Protein AF-A0A091DRG0-F1 (afdb_monomer_lite)

Structure (mmCIF, N/CA/C/O backbone):
data_AF-A0A091DRG0-F1
#
_entry.id   AF-A0A091DRG0-F1
#
loop_
_atom_site.group_PDB
_atom_site.id
_atom_site.type_symbol
_atom_site.label_atom_id
_atom_site.label_alt_id
_atom_site.label_comp_id
_atom_site.label_asym_id
_atom_site.label_entity_id
_atom_site.label_seq_id
_atom_site.pdbx_PDB_ins_code
_atom_site.Cartn_x
_atom_site.Cartn_y
_atom_site.Cartn_z
_atom_site.occupancy
_atom_site.B_iso_or_equiv
_atom_site.auth_seq_id
_atom_site.auth_comp_id
_atom_site.auth_asym_id
_atom_site.auth_atom_id
_atom_site.pdbx_PDB_model_num
ATOM 1 N N . MET A 1 1 ? -6.442 13.288 12.192 1.00 57.97 1 MET A N 1
ATOM 2 C CA . MET A 1 1 ? -6.116 12.141 13.068 1.00 57.97 1 MET A CA 1
ATOM 3 C C . MET A 1 1 ? -5.820 10.855 12.295 1.00 57.97 1 MET A C 1
ATOM 5 O O . MET A 1 1 ? -4.664 10.464 12.265 1.00 57.97 1 MET A O 1
ATOM 9 N N . GLU A 1 2 ? -6.777 10.200 11.628 1.00 62.16 2 GLU A N 1
ATOM 10 C CA . GLU A 1 2 ? -6.517 8.907 10.946 1.00 62.16 2 GLU A CA 1
ATOM 11 C C . GLU A 1 2 ? -5.530 9.021 9.773 1.00 62.16 2 GLU A C 1
ATOM 13 O O . GLU A 1 2 ? -4.601 8.225 9.666 1.00 62.16 2 GLU A O 1
ATOM 18 N N . ALA A 1 3 ? -5.656 10.060 8.941 1.00 59.38 3 ALA A N 1
ATOM 19 C CA . ALA A 1 3 ? -4.738 10.299 7.825 1.00 59.38 3 ALA A CA 1
ATOM 20 C C . ALA A 1 3 ? -3.314 10.702 8.273 1.00 59.38 3 ALA A C 1
ATOM 22 O O . ALA A 1 3 ? -2.338 10.395 7.591 1.00 59.38 3 ALA A O 1
ATOM 23 N N . GLU A 1 4 ? -3.174 11.341 9.439 1.00 59.91 4 GLU A N 1
ATOM 24 C CA . GLU A 1 4 ? -1.871 11.676 10.037 1.00 59.91 4 GLU A CA 1
ATOM 25 C C . GLU A 1 4 ? -1.209 10.452 10.674 1.00 59.91 4 GLU A C 1
ATOM 27 O O . GLU A 1 4 ? -0.001 10.266 10.533 1.00 59.91 4 GLU A O 1
ATOM 32 N N . MET A 1 5 ? -1.992 9.576 11.316 1.00 63.59 5 MET A N 1
ATOM 33 C CA . MET A 1 5 ? -1.497 8.269 11.755 1.00 63.59 5 MET A CA 1
ATOM 34 C C . MET A 1 5 ? -1.041 7.447 10.546 1.00 63.59 5 MET A C 1
ATOM 36 O O . MET A 1 5 ? 0.061 6.908 10.552 1.00 63.59 5 MET A O 1
AT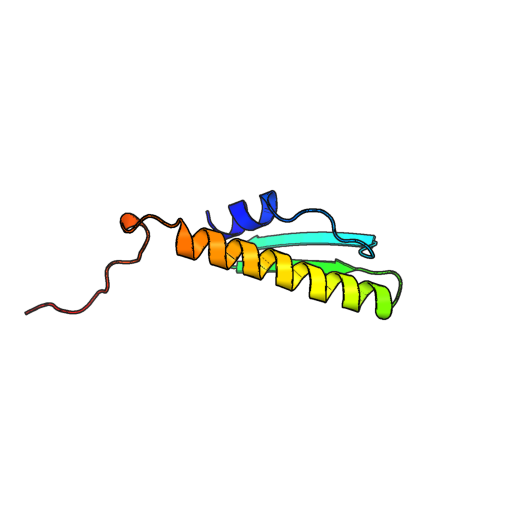OM 40 N N . ALA A 1 6 ? -1.813 7.440 9.457 1.00 61.09 6 ALA A N 1
ATOM 41 C CA . ALA A 1 6 ? -1.399 6.780 8.226 1.00 61.09 6 ALA A CA 1
ATOM 42 C C . ALA A 1 6 ? -0.068 7.302 7.692 1.00 61.09 6 ALA A C 1
ATOM 44 O O . ALA A 1 6 ? 0.802 6.518 7.327 1.00 61.09 6 ALA A O 1
ATOM 45 N N . PHE A 1 7 ? 0.137 8.614 7.706 1.00 60.09 7 PHE A N 1
ATOM 46 C CA . PHE A 1 7 ? 1.407 9.198 7.297 1.00 60.09 7 PHE A CA 1
ATOM 47 C C . PHE A 1 7 ? 2.602 8.692 8.128 1.00 60.09 7 P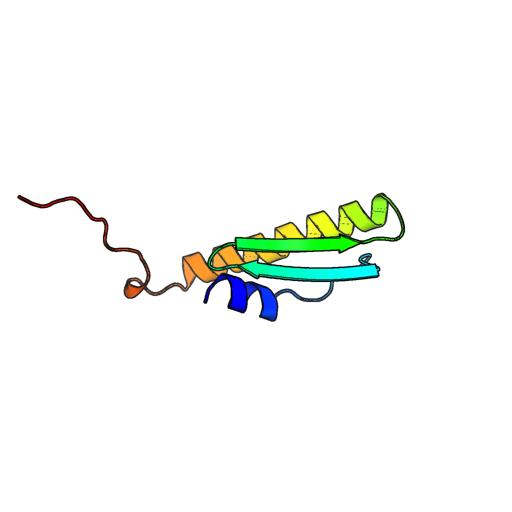HE A C 1
ATOM 49 O O . PHE A 1 7 ? 3.631 8.353 7.545 1.00 60.09 7 PHE A O 1
ATOM 56 N N . GLN A 1 8 ? 2.467 8.583 9.455 1.00 63.81 8 GLN A N 1
ATOM 57 C CA . GLN A 1 8 ? 3.566 8.147 10.330 1.00 63.81 8 GLN A CA 1
ATOM 58 C C . GLN A 1 8 ? 3.858 6.638 10.275 1.00 63.81 8 GLN A C 1
ATOM 60 O O . GLN A 1 8 ? 5.006 6.236 10.443 1.00 63.81 8 GLN A O 1
ATOM 65 N N . PHE A 1 9 ? 2.852 5.798 10.019 1.00 65.44 9 PHE A N 1
ATOM 66 C CA . PHE A 1 9 ? 3.003 4.333 10.043 1.00 65.44 9 PHE A CA 1
ATOM 67 C C . PHE A 1 9 ? 3.402 3.711 8.696 1.00 65.44 9 PHE A C 1
ATOM 69 O O . PHE A 1 9 ? 3.725 2.523 8.618 1.00 65.44 9 PHE A O 1
ATOM 76 N N . LEU A 1 10 ? 3.399 4.489 7.614 1.00 69.19 10 LEU A N 1
ATOM 77 C CA . LEU A 1 10 ? 3.685 3.980 6.278 1.00 69.19 10 LEU A CA 1
ATOM 78 C C . LEU A 1 10 ? 5.196 3.837 6.008 1.00 69.19 10 LEU A C 1
ATOM 80 O O . LEU A 1 10 ? 5.836 4.723 5.430 1.00 69.19 10 LEU A O 1
ATOM 84 N N . ALA A 1 11 ? 5.743 2.664 6.340 1.00 66.81 11 ALA A N 1
ATOM 85 C CA . ALA A 1 11 ? 7.150 2.306 6.139 1.00 66.81 11 ALA A CA 1
ATOM 86 C C . ALA A 1 11 ? 7.632 2.492 4.677 1.00 66.81 11 ALA A C 1
ATOM 88 O O . ALA A 1 11 ? 6.808 2.428 3.754 1.00 66.81 11 ALA A O 1
ATOM 89 N N . PRO A 1 12 ? 8.939 2.738 4.438 1.00 65.44 12 PRO A N 1
ATOM 90 C CA . PRO A 1 12 ? 9.541 2.864 3.104 1.00 65.44 12 PRO A CA 1
ATOM 91 C C . PRO A 1 12 ? 9.168 1.711 2.159 1.00 65.44 12 PRO A C 1
ATOM 93 O O . PRO A 1 12 ? 9.000 0.579 2.600 1.00 65.44 12 PRO A O 1
ATOM 96 N N . LEU A 1 13 ? 9.029 2.003 0.859 1.00 67.12 13 LEU A N 1
ATOM 97 C CA . LEU A 1 13 ? 8.697 0.998 -0.159 1.00 67.12 13 LEU A CA 1
ATOM 98 C C . LEU A 1 13 ? 9.939 0.592 -0.950 1.00 67.12 13 LEU A C 1
ATOM 100 O O . LEU A 1 13 ? 10.629 1.487 -1.445 1.00 67.12 13 LEU A O 1
ATOM 104 N N . PRO A 1 14 ? 10.179 -0.711 -1.161 1.00 59.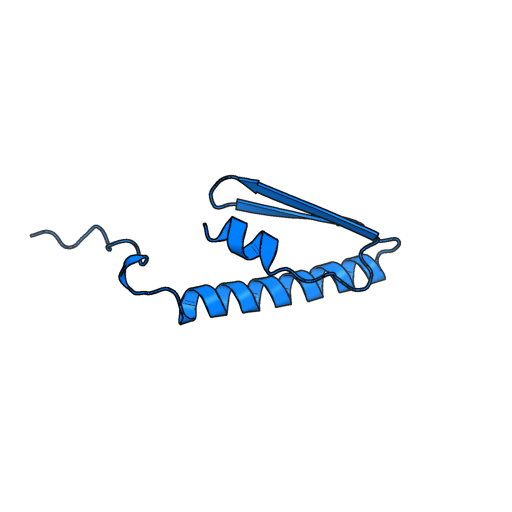38 14 PRO A N 1
ATOM 105 C CA . PRO A 1 14 ? 11.155 -1.154 -2.144 1.00 59.38 14 PRO A CA 1
ATOM 106 C C . PRO A 1 14 ? 10.718 -0.717 -3.552 1.00 59.38 14 PRO A C 1
ATOM 108 O O . PRO A 1 14 ? 9.559 -0.869 -3.932 1.00 59.38 14 PRO A O 1
ATOM 111 N N . GLY A 1 15 ? 11.647 -0.135 -4.318 1.00 58.78 15 GLY A N 1
ATOM 112 C CA . GLY A 1 15 ? 11.419 0.281 -5.709 1.00 58.78 15 GLY A CA 1
ATOM 113 C C . GLY A 1 15 ? 10.831 1.685 -5.918 1.00 58.78 15 GLY A C 1
ATOM 114 O O . GLY A 1 15 ? 10.687 2.101 -7.066 1.00 58.78 15 GLY A O 1
ATOM 115 N N . ALA A 1 16 ? 10.525 2.441 -4.855 1.00 59.38 16 ALA A N 1
ATOM 116 C CA . ALA A 1 16 ? 10.098 3.839 -4.965 1.00 59.38 16 ALA A CA 1
ATOM 117 C C . ALA A 1 16 ? 11.292 4.802 -4.816 1.00 59.38 16 ALA A C 1
ATOM 119 O O . ALA A 1 16 ? 11.928 4.838 -3.766 1.00 59.38 16 ALA A O 1
ATOM 120 N N . ALA A 1 17 ? 11.556 5.617 -5.840 1.00 59.34 17 ALA A N 1
ATOM 121 C CA . ALA A 1 17 ? 12.624 6.624 -5.855 1.00 59.34 17 ALA A CA 1
ATOM 122 C C . ALA A 1 17 ? 12.245 7.900 -5.081 1.00 59.34 17 ALA A C 1
ATOM 124 O O . ALA A 1 17 ? 13.096 8.566 -4.494 1.00 59.34 17 ALA A O 1
ATOM 125 N N . ARG A 1 18 ? 10.950 8.246 -5.045 1.00 63.19 18 ARG A N 1
ATOM 126 C CA . ARG A 1 18 ? 10.434 9.395 -4.287 1.00 63.19 18 ARG A CA 1
ATOM 127 C C . ARG A 1 18 ? 9.040 9.104 -3.750 1.00 63.19 18 ARG A C 1
ATOM 129 O O . ARG A 1 18 ? 8.198 8.523 -4.438 1.00 63.19 18 ARG A O 1
ATOM 136 N N . ARG A 1 19 ? 8.810 9.523 -2.507 1.00 67.19 19 ARG A N 1
ATOM 137 C CA . ARG A 1 19 ? 7.528 9.418 -1.810 1.00 67.19 19 ARG A CA 1
ATOM 138 C C . ARG A 1 19 ? 7.147 10.783 -1.278 1.00 67.19 19 ARG A C 1
ATOM 140 O O . ARG A 1 19 ? 7.879 11.363 -0.485 1.00 67.19 19 ARG A O 1
ATOM 147 N N . GLU A 1 20 ? 5.985 11.259 -1.687 1.00 75.44 20 GLU A N 1
ATOM 148 C CA . GLU A 1 20 ? 5.359 12.428 -1.078 1.00 75.44 20 GLU A CA 1
ATOM 149 C C . GLU A 1 20 ? 3.969 12.031 -0.623 1.00 75.44 20 GLU A C 1
ATOM 151 O O . GLU A 1 20 ? 3.291 11.233 -1.269 1.00 75.44 20 GLU A O 1
ATOM 156 N N . PHE A 1 21 ? 3.540 12.587 0.496 1.00 74.69 21 PHE A N 1
ATOM 157 C CA . PHE A 1 21 ? 2.197 12.382 0.999 1.00 74.69 21 PHE A CA 1
ATOM 158 C C . PHE A 1 21 ? 1.575 13.740 1.217 1.00 74.69 21 PHE A C 1
ATOM 160 O O . PHE A 1 21 ? 2.179 14.615 1.837 1.00 74.69 21 PHE A O 1
ATOM 167 N N . ARG A 1 22 ? 0.359 13.908 0.713 1.00 79.50 22 ARG A N 1
ATOM 168 C CA . ARG A 1 22 ? -0.480 15.040 1.078 1.00 79.50 22 ARG A CA 1
ATOM 169 C C . ARG A 1 22 ? -1.618 14.525 1.933 1.00 79.50 22 ARG A C 1
ATOM 171 O O . ARG A 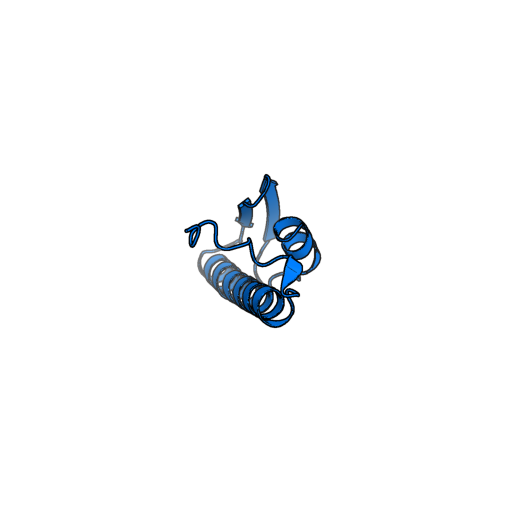1 22 ? -2.344 13.625 1.519 1.00 79.50 22 ARG A O 1
ATOM 178 N N . VAL A 1 23 ? -1.744 15.102 3.119 1.00 75.44 23 VAL A N 1
ATOM 179 C CA . VAL A 1 23 ? -2.873 14.880 4.015 1.00 75.44 23 VAL A CA 1
ATOM 180 C C . VAL A 1 23 ? -3.717 16.145 4.004 1.00 75.44 23 VAL A C 1
ATOM 182 O O . VAL A 1 23 ? -3.197 17.239 4.217 1.00 75.44 23 VAL A O 1
ATOM 185 N N . SER A 1 24 ? -5.008 16.009 3.720 1.00 76.88 24 SER A N 1
ATOM 186 C CA . SER A 1 24 ? -5.965 17.115 3.780 1.00 76.88 24 SER A CA 1
ATOM 187 C C . SER A 1 24 ? -7.249 16.625 4.436 1.00 76.88 24 SER A C 1
ATOM 189 O O . SER A 1 24 ? -8.016 15.875 3.832 1.00 76.88 24 SER A O 1
ATOM 191 N N . GLY A 1 25 ? -7.449 16.988 5.706 1.00 77.38 25 GLY A N 1
ATOM 192 C CA . GLY A 1 25 ? -8.542 16.467 6.529 1.00 77.38 25 GLY A CA 1
ATOM 193 C C . GLY A 1 25 ? -8.510 14.938 6.604 1.00 77.38 25 GLY A C 1
ATOM 194 O O . GLY A 1 25 ? -7.654 14.354 7.267 1.00 77.38 25 GLY A O 1
ATOM 195 N N . ASN A 1 26 ? -9.437 14.306 5.883 1.00 75.00 26 ASN A N 1
ATOM 196 C CA . ASN A 1 26 ? -9.657 12.857 5.872 1.00 75.00 26 ASN A CA 1
ATOM 197 C C . ASN A 1 26 ? -9.033 12.187 4.633 1.00 75.00 26 ASN A C 1
ATOM 199 O O . ASN A 1 26 ? -9.121 10.973 4.473 1.00 75.00 26 ASN A O 1
ATOM 203 N N . LEU A 1 27 ? -8.451 12.978 3.727 1.00 76.62 27 LEU A N 1
ATOM 204 C CA . LEU A 1 27 ? -7.864 12.502 2.482 1.00 76.62 27 LEU A CA 1
ATOM 205 C C . LEU A 1 27 ? -6.361 12.282 2.653 1.00 76.62 27 LEU A C 1
ATOM 207 O O . LEU A 1 27 ? -5.632 13.199 3.036 1.00 76.62 27 LEU A O 1
ATOM 211 N N . LEU A 1 28 ? -5.901 11.086 2.289 1.00 81.25 28 LEU A N 1
ATOM 212 C CA . LEU A 1 28 ? -4.490 10.757 2.122 1.00 81.25 28 LEU A CA 1
ATOM 213 C C . LEU A 1 28 ? -4.200 10.560 0.629 1.00 81.25 28 LEU A C 1
ATOM 215 O O . LEU A 1 28 ? -4.702 9.621 0.017 1.00 81.25 28 LEU A O 1
ATOM 219 N N . ALA A 1 29 ? -3.370 11.425 0.051 1.00 83.25 29 ALA A N 1
ATOM 220 C CA . ALA A 1 29 ? -2.952 11.358 -1.346 1.00 83.25 29 ALA A CA 1
ATOM 221 C C . ALA A 1 29 ? -1.446 11.042 -1.438 1.00 83.25 29 ALA A C 1
ATOM 223 O O . ALA A 1 29 ? -0.615 11.949 -1.293 1.00 83.25 29 ALA A O 1
ATOM 224 N N . PRO A 1 30 ? -1.063 9.768 -1.646 1.00 81.75 30 PRO A N 1
ATOM 225 C CA . PRO A 1 30 ? 0.326 9.393 -1.863 1.00 81.75 30 PRO A CA 1
ATOM 226 C C . PRO A 1 30 ? 0.751 9.674 -3.310 1.00 81.75 30 PRO A C 1
ATOM 228 O O . PRO A 1 30 ? 0.091 9.261 -4.261 1.00 81.75 30 PRO A O 1
ATOM 231 N N . ARG A 1 31 ? 1.906 10.316 -3.480 1.00 85.50 31 ARG A N 1
ATOM 232 C CA . ARG A 1 31 ? 2.625 10.411 -4.751 1.00 85.50 31 ARG A CA 1
ATOM 233 C C . ARG A 1 31 ? 3.771 9.408 -4.738 1.00 85.50 31 ARG A C 1
ATOM 235 O O . ARG A 1 31 ? 4.630 9.452 -3.854 1.00 85.50 31 ARG A O 1
ATOM 242 N N . LEU A 1 32 ? 3.760 8.499 -5.706 1.00 83.25 32 LEU A N 1
ATOM 243 C CA . LEU A 1 32 ? 4.781 7.473 -5.886 1.00 83.25 32 LEU A CA 1
ATOM 244 C C . LEU A 1 32 ? 5.525 7.737 -7.194 1.00 83.25 32 LEU A C 1
ATOM 246 O O . LEU A 1 32 ? 4.898 7.874 -8.243 1.00 83.25 32 LEU A O 1
ATOM 250 N N . THR A 1 33 ? 6.851 7.786 -7.121 1.00 83.31 33 THR A N 1
ATOM 251 C CA . THR A 1 33 ? 7.732 7.848 -8.292 1.00 83.31 33 THR A CA 1
ATOM 252 C C . THR A 1 33 ? 8.662 6.639 -8.268 1.00 83.31 33 THR A C 1
ATOM 254 O O . THR A 1 33 ? 9.187 6.299 -7.207 1.00 83.31 33 THR A O 1
ATOM 257 N N . ALA A 1 34 ? 8.881 6.005 -9.418 1.00 84.69 34 ALA A N 1
ATOM 258 C CA . ALA A 1 34 ? 9.806 4.887 -9.587 1.00 84.69 34 ALA A CA 1
ATOM 259 C C . ALA A 1 34 ? 10.540 5.007 -10.931 1.00 84.69 34 ALA A C 1
ATOM 261 O O . ALA A 1 34 ? 10.018 5.623 -11.858 1.00 84.69 34 ALA A O 1
ATOM 262 N N . GLU A 1 35 ? 11.719 4.390 -11.029 1.00 84.31 35 GLU A N 1
ATOM 263 C CA . GLU A 1 35 ? 12.596 4.448 -12.214 1.00 84.31 35 GLU A CA 1
ATOM 264 C C . GLU A 1 35 ? 12.042 3.691 -13.430 1.00 84.31 35 GLU A C 1
ATOM 266 O O . GLU A 1 35 ? 12.447 3.924 -14.564 1.00 84.31 35 GLU A O 1
ATOM 271 N N . GLY A 1 36 ? 11.096 2.775 -13.219 1.00 87.44 36 GLY A N 1
ATOM 272 C CA . GLY A 1 36 ? 10.495 2.017 -14.305 1.00 87.44 36 GLY A CA 1
ATOM 273 C C . GLY A 1 36 ? 9.138 1.420 -13.943 1.00 87.44 36 GLY A C 1
ATOM 274 O O . GLY A 1 36 ? 8.778 1.359 -12.761 1.00 87.44 36 GLY A O 1
ATOM 275 N N . PRO A 1 37 ? 8.382 0.938 -14.947 1.00 86.38 37 PRO A N 1
ATOM 276 C CA . PRO A 1 37 ? 7.022 0.436 -14.752 1.00 86.38 37 PRO A CA 1
ATOM 277 C C . PRO A 1 37 ? 6.932 -0.695 -13.721 1.00 86.38 37 PRO A C 1
ATOM 279 O O . PRO A 1 37 ? 6.022 -0.698 -12.898 1.00 86.38 37 PRO A O 1
ATOM 282 N N . GLY A 1 38 ? 7.903 -1.618 -13.711 1.00 87.88 38 GLY A N 1
ATOM 283 C CA . GLY A 1 38 ? 7.942 -2.721 -12.745 1.00 87.88 38 GLY A CA 1
ATOM 284 C C . GLY A 1 38 ? 8.130 -2.247 -11.300 1.00 87.88 38 GLY A C 1
ATOM 285 O O . GLY A 1 38 ? 7.420 -2.695 -10.404 1.00 87.88 38 GLY A O 1
ATOM 286 N N . GLY A 1 39 ? 9.020 -1.274 -11.076 1.00 85.19 39 GLY A N 1
ATOM 287 C CA . GLY A 1 39 ? 9.219 -0.668 -9.756 1.00 85.19 39 GLY A CA 1
ATOM 288 C C . GLY A 1 39 ? 7.981 0.087 -9.270 1.00 85.19 39 GLY A C 1
ATOM 289 O O . GLY A 1 39 ? 7.624 -0.007 -8.096 1.00 85.19 39 GLY A O 1
ATOM 290 N N . LEU A 1 40 ? 7.272 0.768 -10.179 1.00 87.12 40 LEU A N 1
ATOM 291 C CA . LEU A 1 40 ? 6.028 1.460 -9.841 1.00 87.1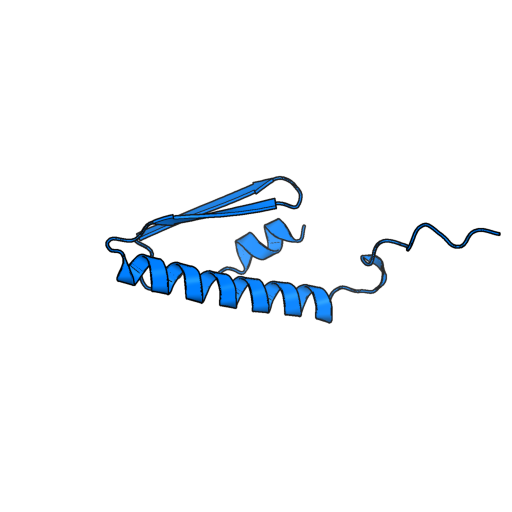2 40 LEU A CA 1
ATOM 292 C C . LEU A 1 40 ? 4.924 0.475 -9.440 1.00 87.12 40 LEU A C 1
ATOM 294 O O . LEU A 1 40 ? 4.238 0.717 -8.452 1.00 87.12 40 LEU A O 1
ATOM 298 N N . GLN A 1 41 ? 4.774 -0.639 -10.162 1.00 87.31 41 GLN A N 1
ATOM 299 C CA . GLN A 1 41 ? 3.791 -1.675 -9.824 1.00 87.31 41 GLN A CA 1
ATOM 300 C C . GLN A 1 41 ? 4.052 -2.271 -8.437 1.00 87.31 41 GLN A C 1
ATOM 302 O O . GLN A 1 41 ? 3.131 -2.341 -7.624 1.00 87.31 41 GLN A O 1
ATOM 307 N N . ILE A 1 42 ? 5.307 -2.621 -8.135 1.00 86.06 42 ILE A N 1
ATOM 308 C CA . ILE A 1 42 ? 5.706 -3.141 -6.817 1.00 86.06 42 ILE A CA 1
ATOM 309 C C . ILE A 1 42 ? 5.415 -2.110 -5.719 1.00 86.06 42 ILE A C 1
ATOM 311 O O . ILE A 1 42 ? 4.831 -2.449 -4.686 1.00 86.06 42 ILE A O 1
ATOM 315 N N . ALA A 1 43 ? 5.766 -0.841 -5.958 1.00 84.81 43 ALA A N 1
ATOM 316 C CA . ALA A 1 43 ? 5.529 0.242 -5.012 1.00 84.81 43 ALA A CA 1
ATOM 317 C C . ALA A 1 43 ? 4.029 0.484 -4.765 1.00 84.81 43 ALA A C 1
ATOM 319 O O . ALA A 1 43 ? 3.624 0.706 -3.624 1.00 84.81 43 ALA A O 1
ATOM 320 N N . VAL A 1 44 ? 3.195 0.430 -5.807 1.00 86.31 44 VAL A N 1
ATOM 321 C CA . VAL A 1 44 ? 1.736 0.575 -5.683 1.00 86.31 44 VAL A CA 1
ATOM 322 C C . VAL A 1 44 ? 1.135 -0.601 -4.913 1.00 86.31 44 VAL A C 1
ATOM 324 O O . VAL A 1 44 ? 0.397 -0.363 -3.961 1.00 86.31 44 VAL A O 1
ATOM 327 N N . ALA A 1 45 ? 1.476 -1.844 -5.265 1.00 87.94 45 ALA A N 1
ATOM 328 C CA . ALA A 1 45 ? 0.943 -3.034 -4.597 1.00 87.94 45 ALA A CA 1
ATOM 329 C C . ALA A 1 45 ? 1.262 -3.022 -3.095 1.00 87.94 45 ALA A C 1
ATOM 331 O O . ALA A 1 45 ? 0.368 -3.006 -2.252 1.00 87.94 45 ALA A O 1
ATOM 332 N N . SER A 1 46 ? 2.542 -2.859 -2.766 1.00 85.19 46 SER A N 1
ATOM 333 C CA . SER A 1 46 ? 3.005 -2.819 -1.380 1.00 85.19 46 SER A CA 1
ATOM 334 C C . SER A 1 46 ? 2.424 -1.620 -0.605 1.00 85.19 46 SER A C 1
ATOM 336 O O . SER A 1 46 ? 2.223 -1.697 0.607 1.00 85.19 46 SER A O 1
ATOM 338 N N . ARG A 1 47 ? 2.115 -0.492 -1.273 1.00 85.88 47 ARG A N 1
ATOM 339 C CA . ARG A 1 47 ? 1.418 0.643 -0.641 1.00 85.88 47 ARG A CA 1
ATOM 340 C C . ARG A 1 47 ? -0.005 0.270 -0.246 1.00 85.88 47 ARG A C 1
ATOM 342 O O . ARG A 1 47 ? -0.440 0.646 0.843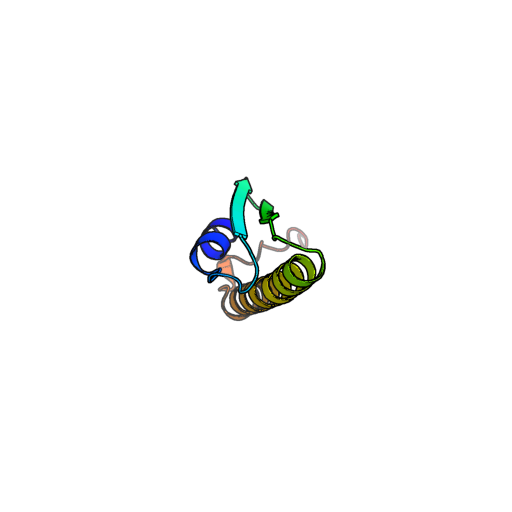 1.00 85.88 47 ARG A O 1
ATOM 349 N N . LEU A 1 48 ? -0.731 -0.378 -1.151 1.00 86.88 48 LEU A N 1
ATOM 350 C CA . LEU A 1 48 ? -2.111 -0.782 -0.913 1.00 86.88 48 LEU A CA 1
ATOM 351 C C . LEU A 1 48 ? -2.181 -1.798 0.230 1.00 86.88 48 LEU A C 1
ATOM 353 O O . LEU A 1 48 ? -3.031 -1.635 1.101 1.00 86.88 48 LEU A O 1
ATOM 357 N N . ASP A 1 49 ? -1.234 -2.734 0.308 1.00 87.25 49 ASP A N 1
ATOM 358 C CA . ASP A 1 49 ? -1.144 -3.696 1.415 1.00 87.25 49 ASP A CA 1
ATOM 359 C C . ASP A 1 49 ? -0.943 -3.002 2.770 1.00 87.25 49 ASP A C 1
ATOM 361 O O . ASP A 1 49 ? -1.653 -3.282 3.738 1.00 87.25 49 ASP A O 1
ATOM 365 N N . GLN A 1 50 ? -0.024 -2.033 2.842 1.00 83.44 50 GLN A N 1
ATOM 366 C CA . GLN A 1 50 ? 0.198 -1.255 4.065 1.00 83.44 50 GLN A CA 1
ATOM 367 C C . GLN A 1 50 ? -1.042 -0.444 4.471 1.00 83.44 50 GLN A C 1
ATOM 369 O O . GLN A 1 50 ? -1.373 -0.369 5.655 1.00 83.44 50 GLN A O 1
ATOM 374 N N . LEU A 1 51 ? -1.733 0.168 3.503 1.00 83.62 51 LEU A N 1
ATOM 375 C CA . LEU A 1 51 ? -2.966 0.913 3.765 1.00 83.62 51 LEU A CA 1
ATOM 376 C C . LEU A 1 51 ? -4.100 -0.006 4.216 1.00 83.62 51 LEU A C 1
ATOM 378 O O . LEU A 1 51 ? -4.848 0.369 5.114 1.00 83.62 51 LEU A O 1
ATOM 382 N N . ALA A 1 52 ? -4.213 -1.202 3.640 1.00 85.06 52 ALA A N 1
ATOM 383 C CA . ALA A 1 52 ? -5.197 -2.194 4.048 1.00 85.06 52 ALA A CA 1
ATOM 384 C C . ALA A 1 52 ? -4.951 -2.659 5.488 1.00 85.06 52 ALA A C 1
ATOM 386 O O . ALA A 1 52 ? -5.887 -2.676 6.287 1.00 85.06 52 ALA A O 1
ATOM 387 N N . LEU A 1 53 ? -3.700 -2.962 5.848 1.00 82.69 53 LEU A N 1
ATOM 388 C CA . LEU A 1 53 ? -3.323 -3.315 7.221 1.00 82.69 53 LEU A CA 1
ATOM 389 C C . LEU A 1 53 ? -3.641 -2.192 8.204 1.00 82.69 53 LEU A C 1
ATOM 391 O O . LEU A 1 53 ? -4.207 -2.442 9.267 1.00 82.69 53 LEU A O 1
ATOM 395 N N . LEU A 1 54 ? -3.318 -0.953 7.839 1.00 81.06 54 LEU A N 1
ATOM 396 C CA . LEU A 1 54 ? -3.629 0.194 8.675 1.00 81.06 54 LEU A CA 1
ATOM 397 C C . LEU A 1 54 ? -5.140 0.378 8.829 1.00 81.06 54 LEU A C 1
ATOM 399 O O . LEU A 1 54 ? -5.608 0.527 9.949 1.00 81.06 54 LEU A O 1
ATOM 403 N N . ALA A 1 55 ? -5.908 0.324 7.740 1.00 80.94 55 ALA A N 1
ATOM 404 C CA . ALA A 1 55 ? -7.361 0.445 7.787 1.00 80.94 55 ALA A CA 1
ATOM 405 C C . ALA A 1 55 ? -7.991 -0.663 8.642 1.00 80.94 55 ALA A C 1
ATOM 407 O O . ALA A 1 55 ? -8.902 -0.391 9.420 1.00 80.94 55 ALA A O 1
ATOM 408 N N . GLN A 1 56 ? -7.478 -1.893 8.555 1.00 80.56 56 GLN A N 1
ATOM 409 C CA . GLN A 1 56 ? -7.903 -2.999 9.412 1.00 80.56 56 GLN A CA 1
ATOM 410 C C . GLN A 1 56 ? -7.546 -2.757 10.877 1.00 80.56 56 GLN A C 1
ATOM 412 O O . GLN A 1 56 ? -8.395 -2.961 11.740 1.00 80.56 56 GLN A O 1
ATOM 417 N N . ALA A 1 57 ? -6.325 -2.308 11.174 1.00 74.88 57 ALA A N 1
ATOM 418 C CA . ALA A 1 57 ? -5.905 -1.997 12.535 1.00 74.88 57 ALA A CA 1
ATOM 419 C C . ALA A 1 57 ? -6.749 -0.857 13.118 1.00 74.88 57 ALA A C 1
ATOM 421 O O . ALA A 1 57 ? -7.283 -0.984 14.215 1.00 74.88 57 ALA A O 1
ATOM 422 N N . THR A 1 58 ? -6.959 0.216 12.359 1.00 72.25 58 THR A N 1
ATOM 423 C CA . THR A 1 58 ? -7.862 1.299 12.738 1.00 72.25 58 THR A CA 1
ATOM 424 C C . THR A 1 58 ? -9.267 0.744 12.963 1.00 72.25 58 THR A C 1
ATOM 426 O O . THR A 1 58 ? -9.787 0.881 14.054 1.00 72.25 58 THR A O 1
ATOM 429 N N . HIS A 1 59 ? -9.861 -0.011 12.044 1.00 69.88 59 HIS A N 1
ATOM 430 C CA . HIS A 1 59 ? -11.210 -0.549 12.251 1.00 69.88 59 HIS A CA 1
ATOM 431 C C . HIS A 1 59 ? -11.318 -1.540 13.430 1.00 69.88 59 HIS A C 1
ATOM 433 O O . HIS A 1 59 ? -12.349 -1.611 14.095 1.00 69.88 59 HIS A O 1
ATOM 439 N N . ARG A 1 60 ? -10.271 -2.326 13.705 1.00 71.06 60 ARG A N 1
ATOM 440 C CA . ARG A 1 60 ? -10.257 -3.333 14.778 1.00 71.06 60 ARG A CA 1
ATOM 441 C C . ARG A 1 60 ? -9.996 -2.731 16.155 1.00 71.06 60 ARG A C 1
ATOM 443 O O . ARG A 1 60 ? -10.499 -3.264 17.142 1.00 71.06 60 ARG A O 1
ATOM 450 N N . PHE A 1 61 ? -9.200 -1.669 16.214 1.00 64.69 61 PHE A N 1
ATOM 451 C CA . PHE A 1 61 ? -8.749 -1.043 17.455 1.00 64.69 61 PHE A CA 1
ATOM 452 C C . PHE A 1 61 ? -9.332 0.352 17.678 1.00 64.69 61 PHE A C 1
ATOM 454 O O . PHE A 1 61 ? -9.033 0.950 18.707 1.00 64.69 61 PHE A O 1
ATOM 461 N N . VAL A 1 62 ? -10.168 0.867 16.768 1.00 58.81 62 VAL A N 1
ATOM 462 C CA . VAL A 1 62 ? -10.941 2.092 16.982 1.00 58.81 62 VAL A CA 1
ATOM 463 C C . VAL A 1 62 ? -11.923 1.835 18.122 1.00 58.81 62 VAL A C 1
ATOM 465 O O . VAL A 1 62 ? -12.811 0.986 18.006 1.00 58.81 62 VAL A O 1
ATOM 468 N N . PRO A 1 63 ? -11.785 2.560 19.239 1.00 56.53 63 PRO A N 1
ATOM 469 C CA . PRO A 1 63 ? -12.732 2.435 20.323 1.00 56.53 63 PRO A CA 1
ATOM 470 C C . PRO A 1 63 ? -14.138 2.903 19.898 1.00 56.53 63 PRO A C 1
ATOM 472 O O . PRO A 1 63 ? -14.254 3.841 19.101 1.00 56.53 63 PRO A O 1
ATOM 475 N N . PRO A 1 64 ? -15.216 2.337 20.477 1.00 57.97 64 PRO A N 1
ATOM 476 C CA . PRO A 1 64 ? -16.604 2.607 20.078 1.00 57.97 64 PRO A CA 1
ATOM 477 C C . PRO A 1 64 ? -17.012 4.087 20.093 1.00 57.97 64 PRO A C 1
ATOM 479 O O . PRO A 1 64 ? -17.967 4.467 19.429 1.00 57.97 64 PRO A O 1
ATOM 482 N N . PHE A 1 65 ? -16.293 4.934 20.830 1.00 54.97 65 PHE A N 1
ATOM 483 C CA . PHE A 1 65 ? -16.561 6.368 20.945 1.00 54.97 65 PHE A CA 1
ATOM 484 C C . PHE A 1 65 ? -16.137 7.207 19.728 1.00 54.97 65 PHE A C 1
ATOM 486 O O . PHE A 1 65 ? -16.594 8.340 19.600 1.00 54.97 65 PHE A O 1
ATOM 493 N N . PHE A 1 66 ? -15.309 6.677 18.820 1.00 53.56 66 PHE A N 1
ATOM 494 C CA . PHE A 1 66 ? -15.030 7.323 17.527 1.00 53.56 66 PHE A CA 1
ATOM 495 C C . PHE A 1 66 ? -15.958 6.843 16.406 1.00 53.56 66 PHE A C 1
ATOM 497 O O . PHE A 1 66 ? -16.011 7.472 15.347 1.00 53.56 66 PHE A O 1
ATOM 504 N N . ALA A 1 67 ? -16.712 5.758 16.621 1.00 57.78 67 ALA A N 1
ATOM 505 C CA . ALA A 1 67 ? -17.777 5.382 15.707 1.00 57.78 67 ALA A CA 1
ATOM 506 C C . ALA A 1 67 ? -18.847 6.476 15.780 1.00 57.78 67 ALA A C 1
ATOM 508 O O . ALA A 1 67 ? -19.488 6.677 16.810 1.00 57.78 67 ALA A O 1
ATOM 509 N N . ARG A 1 68 ? -18.986 7.236 14.691 1.00 56.12 68 ARG A N 1
ATOM 510 C CA . ARG A 1 68 ? -19.966 8.318 14.555 1.00 56.12 68 ARG A CA 1
ATOM 511 C C . ARG A 1 68 ? -21.323 7.823 15.083 1.00 56.12 68 ARG A C 1
ATOM 513 O O . ARG A 1 68 ? -21.761 6.765 14.623 1.00 56.12 68 ARG A O 1
ATOM 520 N N . PRO A 1 69 ? -21.991 8.528 16.018 1.00 50.78 69 PRO A N 1
ATOM 521 C CA . PRO A 1 69 ? -23.322 8.122 16.441 1.00 50.78 69 PRO A CA 1
ATOM 522 C C . PRO A 1 69 ? -24.189 8.040 15.188 1.00 50.78 69 PRO A C 1
ATOM 524 O O . PRO A 1 69 ? -24.220 8.985 14.395 1.00 50.78 69 PRO A O 1
ATOM 527 N N . GLN A 1 70 ? -24.821 6.885 14.968 1.00 57.72 70 GLN A N 1
ATOM 528 C CA . GLN A 1 70 ? -25.804 6.731 13.907 1.00 57.72 70 GLN A CA 1
ATOM 529 C C . GLN A 1 70 ? -26.914 7.743 14.193 1.00 57.72 70 GLN A C 1
ATOM 531 O O . GLN A 1 70 ? -27.762 7.537 15.059 1.00 57.72 70 GLN A O 1
ATOM 536 N N . ALA A 1 71 ? -26.853 8.891 13.523 1.00 58.91 71 ALA A N 1
ATOM 537 C CA . ALA A 1 71 ? -27.908 9.877 13.562 1.00 58.91 71 ALA A CA 1
ATOM 538 C C . ALA A 1 71 ? -29.118 9.249 12.870 1.00 58.91 71 ALA A C 1
ATOM 540 O O . ALA A 1 71 ? -29.169 9.194 11.644 1.00 58.91 71 ALA A O 1
ATOM 541 N N . GLY A 1 72 ? -30.059 8.730 13.659 1.00 55.47 72 GLY A N 1
ATOM 542 C CA . GLY A 1 72 ? -31.349 8.296 13.135 1.00 55.47 72 GLY A CA 1
ATOM 543 C C . GLY A 1 72 ? -31.902 7.012 13.732 1.00 55.47 72 GLY A C 1
ATOM 544 O O . GLY A 1 72 ? -32.101 6.036 13.019 1.00 55.47 72 GLY A O 1
ATOM 545 N N . LYS A 1 73 ? -32.273 7.054 15.011 1.00 49.56 73 LYS A N 1
ATOM 546 C CA . LYS A 1 73 ? -33.588 6.533 15.403 1.00 49.56 73 LYS A CA 1
ATOM 547 C C . LYS A 1 73 ? -34.106 7.355 16.578 1.00 49.56 73 LYS A C 1
ATOM 549 O O . LYS A 1 73 ? -33.971 6.988 17.737 1.00 49.56 73 LYS A O 1
ATOM 554 N N . GLY A 1 74 ? -34.562 8.556 16.234 1.00 56.41 74 GLY A N 1
ATOM 555 C CA . GLY A 1 74 ? -35.403 9.369 17.098 1.00 56.41 74 GLY A CA 1
ATOM 556 C C . GLY A 1 74 ? -36.870 9.029 16.845 1.00 56.41 74 GLY A C 1
ATOM 557 O O . GLY A 1 74 ? -37.239 8.812 15.689 1.00 56.41 74 GLY A O 1
ATOM 558 N N . ALA A 1 75 ? -37.629 9.070 17.942 1.00 40.97 75 ALA A N 1
ATOM 559 C CA . ALA A 1 75 ? -39.053 8.778 18.134 1.00 40.97 75 ALA A CA 1
ATOM 560 C C . ALA A 1 75 ? -39.409 7.291 18.278 1.00 40.97 75 ALA A C 1
ATOM 562 O O . ALA A 1 75 ? -39.391 6.546 17.274 1.00 40.97 75 ALA A O 1
#

Radius of gyration: 16.08 Å; chains: 1; bounding box: 52×21×36 Å

InterPro domains:
  IPR015419 CTAG/Pcc1 family [PF09341] (2-56)

Sequence (75 aa):
MEAEMAFQFLAPLPGAARREFRVSGNLLAPRLTAEGPGGLQIAVASRLDQLALLAQATHRFVPPFFARPQAGKGA

Organism: Fukomys damarensis (NCBI:txid885580)

pLDDT: mean 71.66, std 12.35, range [40.97, 87.94]

Foldseek 3Di:
DLLVVLVVQQDDFQFFPDWDWDDDPPDIDIDTDGPDPVSRVRRVVVRVVSVVVSVCCCVVVVPPVPVPPPPDDDD

Secondary structure (DSSP, 8-state):
-HHHHHHHH-PPPTT-SEEEEEEETTEEEEEEE-SSHHHHHHHHHHHHHHHHHHHHHHHHH--TTTS--------